Protein AF-A0A7R9VZQ5-F1 (afdb_monomer)

Radius of gyration: 16.41 Å; Cα contacts (8 Å, |Δi|>4): 164; chains: 1; bounding box: 37×34×52 Å

Mean predicted aligned error: 2.31 Å

pLDDT: mean 98.05, std 0.92, range [93.5, 98.88]

Sequence (128 aa):
MHFNYRYFETDGGVWWFGGGTDITPSYINEEDMKHFHGTYKEVCDRHDPDYYKEFKAWADRYFVIQHRNETRGLGGIFFDDQNDRDADTIFKFSEDALNSVIKAYGPIIEQHKDDEFTQKEKEWQLIR

Organism: NCBI:txid2749911

Nearest PDB structures (foldseek):
  8t7w-assembly1_A  TM=9.623E-01  e=7.425E-11  Klebsiella aerogenes KCTC 2190
  5eo6-assembly1_B  TM=9.823E-01  e=2.201E-10  Acinetobacter baumannii
  3dwr-assembly1_B  TM=9.842E-01  e=4.542E-10  Leishmania major
  3e8j-assembly1_A  TM=9.437E-01  e=4.542E-10  Leishmania naiffi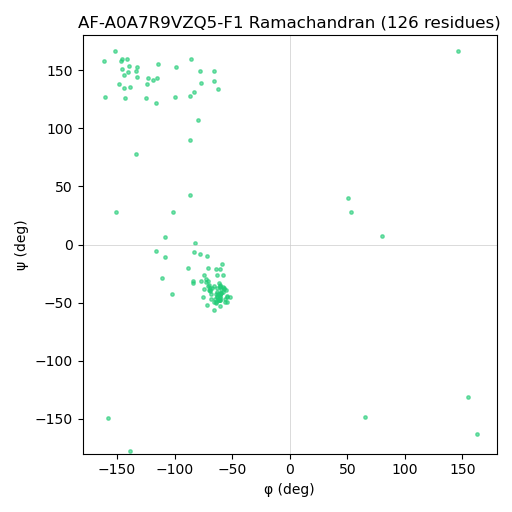
  2qt8-assembly1_A  TM=9.574E-01  e=9.373E-10  Leishmania major

Secondary structure (DSSP, 8-state):
-EEEEEEEE-TTS-EEEEEEEE---SS--HHHHHHHHHHHHHHHHHH-TTHHHHHHHHHHHHTEEGGGTEESSS-EEEEEEE-SS-HHHHHHHHHHHHHHHHHHHHHHHHHHTT----HHHHHHHHH-

Structure (mmCIF, N/CA/C/O backbone):
data_AF-A0A7R9VZQ5-F1
#
_entry.id   AF-A0A7R9VZQ5-F1
#
loop_
_atom_site.group_PDB
_atom_site.id
_atom_site.type_symbol
_atom_site.label_atom_id
_atom_site.label_alt_id
_atom_site.label_comp_id
_atom_site.label_asym_id
_atom_site.label_entity_id
_atom_site.label_seq_id
_atom_site.pdbx_PDB_ins_code
_atom_site.Cartn_x
_atom_site.Cartn_y
_atom_site.Cartn_z
_atom_site.occupancy
_atom_site.B_iso_or_equiv
_atom_site.auth_seq_id
_atom_site.auth_comp_id
_atom_site.auth_asym_id
_atom_site.auth_atom_id
_atom_site.pdbx_PDB_model_num
ATOM 1 N N . MET A 1 1 ? -9.262 0.337 3.502 1.00 96.31 1 MET A N 1
ATOM 2 C CA . MET A 1 1 ? -8.053 0.055 2.699 1.00 96.31 1 MET A CA 1
ATOM 3 C C . MET A 1 1 ? -8.417 0.269 1.244 1.00 96.31 1 MET A C 1
ATOM 5 O O . MET A 1 1 ? -9.561 0.011 0.878 1.00 96.31 1 MET A O 1
ATOM 9 N N . HIS A 1 2 ? -7.489 0.792 0.458 1.00 98.62 2 HIS A N 1
ATOM 10 C CA . HIS A 1 2 ? -7.649 0.989 -0.976 1.00 98.62 2 HIS A CA 1
ATOM 11 C C . HIS A 1 2 ? -6.406 0.458 -1.690 1.00 98.62 2 HIS A C 1
ATOM 13 O O . HIS A 1 2 ? -5.302 0.591 -1.169 1.00 98.62 2 HIS A O 1
ATOM 19 N N . PHE A 1 3 ? -6.586 -0.119 -2.876 1.00 98.50 3 PHE A N 1
ATOM 20 C CA . PHE A 1 3 ? -5.492 -0.513 -3.755 1.00 98.50 3 PHE A CA 1
ATOM 21 C C . PHE A 1 3 ? -5.839 -0.213 -5.214 1.00 98.50 3 PHE A C 1
ATOM 23 O O . PHE A 1 3 ? -7.000 -0.273 -5.621 1.00 98.50 3 PHE A O 1
ATOM 30 N N . ASN A 1 4 ? -4.818 0.098 -6.005 1.00 98.69 4 ASN A N 1
ATOM 31 C CA . ASN A 1 4 ? -4.911 0.297 -7.443 1.00 98.69 4 ASN A CA 1
ATOM 32 C C . ASN A 1 4 ? -3.596 -0.133 -8.095 1.00 98.69 4 ASN A C 1
ATOM 34 O O . ASN A 1 4 ? -2.535 0.200 -7.586 1.00 98.69 4 ASN A O 1
ATOM 38 N N . TYR A 1 5 ? -3.664 -0.824 -9.228 1.00 98.56 5 TYR A N 1
ATOM 39 C CA . TYR A 1 5 ? -2.514 -1.119 -10.083 1.00 98.56 5 TYR A CA 1
ATOM 40 C C . TYR A 1 5 ? -3.000 -1.036 -11.525 1.00 98.56 5 TYR A C 1
ATOM 42 O O . TYR A 1 5 ? -4.024 -1.635 -11.862 1.00 98.56 5 TYR A O 1
ATOM 50 N N . ARG A 1 6 ? -2.336 -0.233 -12.355 1.00 98.62 6 ARG A N 1
ATOM 51 C CA . ARG A 1 6 ? -2.804 0.100 -13.704 1.00 98.62 6 ARG A CA 1
ATOM 52 C C . ARG A 1 6 ? -1.647 0.297 -14.672 1.00 98.62 6 ARG A C 1
ATOM 54 O O . ARG A 1 6 ? -0.540 0.645 -14.268 1.00 98.62 6 ARG A O 1
ATOM 61 N N . TYR A 1 7 ? -1.970 0.138 -15.946 1.00 98.56 7 TYR A N 1
ATOM 62 C CA . TYR A 1 7 ? -1.097 0.393 -17.081 1.00 98.56 7 TYR A CA 1
ATOM 63 C C . TYR A 1 7 ? -1.774 1.392 -18.020 1.00 98.56 7 TYR A C 1
ATOM 65 O O . TYR A 1 7 ? -2.979 1.288 -18.267 1.00 98.56 7 TYR A O 1
ATOM 73 N N . PHE A 1 8 ? -0.999 2.339 -18.536 1.00 98.25 8 PHE A N 1
ATOM 74 C CA . PHE A 1 8 ? -1.401 3.247 -19.602 1.00 98.25 8 PHE A CA 1
ATOM 75 C C . PHE A 1 8 ? -0.428 3.137 -20.768 1.00 98.25 8 PHE A C 1
ATOM 77 O O . PHE A 1 8 ? 0.780 3.031 -20.567 1.00 98.25 8 PHE A O 1
ATOM 84 N N . GLU A 1 9 ? -0.962 3.235 -21.981 1.00 98.12 9 GLU A N 1
ATOM 85 C CA . GLU A 1 9 ? -0.195 3.335 -23.217 1.00 98.12 9 GLU A CA 1
ATOM 86 C C . GLU A 1 9 ? -0.922 4.263 -24.189 1.00 98.12 9 GLU A C 1
ATOM 88 O O . GLU A 1 9 ? -2.153 4.338 -24.210 1.00 98.12 9 GLU A O 1
ATOM 93 N N . THR A 1 10 ? -0.147 5.004 -24.970 1.00 97.44 10 THR A N 1
ATOM 94 C CA . THR A 1 10 ? -0.637 5.921 -25.999 1.00 97.44 10 THR A CA 1
ATOM 95 C C . THR A 1 10 ? -0.224 5.426 -27.378 1.00 97.44 10 THR A C 1
ATOM 97 O O . THR A 1 10 ? 0.827 4.807 -27.527 1.00 97.44 10 THR A O 1
ATOM 100 N N . ASP A 1 11 ? -0.971 5.807 -28.415 1.00 96.00 11 ASP A N 1
ATOM 101 C CA . ASP A 1 11 ? -0.627 5.486 -29.812 1.00 96.00 11 ASP A CA 1
ATOM 102 C C . ASP A 1 11 ? 0.751 6.038 -30.243 1.00 96.00 11 ASP A C 1
ATOM 104 O O . ASP A 1 11 ? 1.320 5.607 -31.244 1.00 96.00 11 ASP A O 1
ATOM 108 N N . GLY A 1 12 ? 1.303 6.999 -29.490 1.00 95.44 12 GLY A N 1
ATOM 109 C CA . GLY A 1 12 ? 2.647 7.548 -29.682 1.00 95.44 12 GLY A CA 1
ATOM 110 C C . GLY A 1 12 ? 3.778 6.711 -29.071 1.00 95.44 12 GLY A C 1
ATOM 111 O O . GLY A 1 12 ? 4.930 7.134 -29.136 1.00 95.44 12 GLY A O 1
ATOM 112 N N . GLY A 1 13 ? 3.471 5.564 -28.459 1.00 94.25 13 GLY A N 1
ATOM 113 C CA . GLY A 1 13 ? 4.447 4.663 -27.837 1.00 94.25 13 GLY A CA 1
ATOM 114 C C . GLY A 1 13 ? 4.909 5.081 -26.437 1.00 94.25 13 GLY A C 1
ATOM 115 O O . GLY A 1 13 ? 5.825 4.467 -25.893 1.00 94.25 13 GLY A O 1
ATOM 116 N N . VAL A 1 14 ? 4.301 6.115 -25.842 1.00 96.94 14 VAL A N 1
ATOM 117 C CA . VAL A 1 14 ? 4.523 6.468 -24.430 1.00 96.94 14 VAL A CA 1
ATOM 118 C C . VAL A 1 14 ? 3.630 5.593 -23.563 1.00 96.94 14 VAL A C 1
ATOM 120 O O . VAL A 1 14 ? 2.425 5.521 -23.812 1.00 96.94 14 VAL A O 1
ATOM 123 N N . TRP A 1 15 ? 4.214 4.984 -22.536 1.00 98.06 15 TRP A N 1
ATOM 124 C CA . TRP A 1 15 ? 3.533 4.114 -21.585 1.00 98.06 15 TRP A CA 1
ATOM 125 C C . TRP A 1 15 ? 4.070 4.327 -20.168 1.00 98.06 15 TRP A C 1
ATOM 127 O O . TRP A 1 15 ? 5.168 4.864 -19.987 1.00 98.06 15 TRP A O 1
ATOM 137 N N . TRP A 1 16 ? 3.282 3.928 -19.171 1.00 98.62 16 TRP A N 1
ATOM 138 C CA . TRP A 1 16 ? 3.693 3.895 -17.768 1.00 98.62 16 TRP A CA 1
ATOM 139 C C . TRP A 1 16 ? 2.780 2.999 -16.930 1.00 98.62 16 TRP A C 1
ATOM 141 O O . TRP A 1 16 ? 1.620 2.747 -17.271 1.00 98.62 16 TRP A O 1
ATOM 151 N N . PHE A 1 17 ? 3.309 2.550 -15.797 1.00 98.81 17 PHE A N 1
ATOM 152 C CA . PHE A 1 17 ? 2.517 1.967 -14.724 1.00 98.81 17 PHE A CA 1
ATOM 153 C C . PHE A 1 17 ? 2.247 2.993 -13.629 1.00 98.81 17 PHE A C 1
ATOM 155 O O . PHE A 1 17 ? 3.031 3.909 -13.379 1.00 98.81 17 PHE A O 1
ATOM 162 N N . GLY A 1 18 ? 1.140 2.786 -12.929 1.00 98.69 18 GLY A N 1
ATOM 163 C CA . GLY A 1 18 ? 0.834 3.494 -11.698 1.00 98.69 18 GLY A CA 1
ATOM 164 C C . GLY A 1 18 ? 0.079 2.591 -10.741 1.00 98.69 18 GLY A C 1
ATOM 165 O O . GLY A 1 18 ? -0.529 1.593 -11.138 1.00 98.69 18 GLY A O 1
ATOM 166 N N . GLY A 1 19 ? 0.091 2.938 -9.464 1.00 98.50 19 GLY A N 1
ATOM 167 C CA . GLY A 1 19 ? -0.601 2.149 -8.471 1.00 98.50 19 GLY A CA 1
ATOM 168 C C . GLY A 1 19 ? -0.174 2.422 -7.045 1.00 98.50 19 GLY A C 1
ATOM 169 O O . GLY A 1 19 ? 0.410 3.451 -6.715 1.00 98.50 19 GLY A O 1
ATOM 170 N N . GLY A 1 20 ? -0.520 1.481 -6.183 1.00 98.62 20 GLY A N 1
ATOM 171 C CA . GLY A 1 20 ? -0.289 1.578 -4.762 1.00 98.62 20 GLY A CA 1
ATOM 172 C C . GLY A 1 20 ? -1.383 0.913 -3.947 1.00 98.62 20 GLY A C 1
ATOM 173 O O . GLY A 1 20 ? -2.468 0.612 -4.444 1.00 98.62 20 GLY A O 1
ATOM 174 N N . THR A 1 21 ? -1.090 0.729 -2.668 1.00 98.81 21 THR A N 1
ATOM 175 C CA . THR A 1 21 ? -2.042 0.245 -1.673 1.00 98.81 21 THR A CA 1
ATOM 176 C C . THR A 1 21 ? -1.852 1.042 -0.398 1.00 98.81 21 THR A C 1
ATOM 178 O O . THR A 1 21 ? -0.719 1.262 0.027 1.00 98.81 21 THR A O 1
ATOM 181 N N . ASP A 1 22 ? -2.954 1.471 0.210 1.00 98.75 22 ASP A N 1
ATOM 182 C CA . ASP A 1 22 ? -2.964 2.338 1.381 1.00 98.75 22 ASP A CA 1
ATOM 183 C C . ASP A 1 22 ? -4.035 1.935 2.411 1.00 98.75 22 ASP A C 1
ATOM 185 O O . ASP A 1 22 ? -5.064 1.324 2.089 1.00 98.75 22 ASP A O 1
ATOM 189 N N . ILE A 1 23 ? -3.783 2.268 3.681 1.00 98.62 23 ILE A N 1
ATOM 190 C CA . ILE A 1 23 ? -4.641 1.902 4.812 1.00 98.62 23 ILE A CA 1
ATOM 191 C C . ILE A 1 23 ? -5.195 3.127 5.546 1.00 98.62 23 ILE A C 1
ATOM 193 O O . ILE A 1 23 ? -4.534 4.148 5.737 1.00 98.62 23 ILE A O 1
ATOM 197 N N . THR A 1 24 ? -6.452 3.017 5.976 1.00 98.44 24 THR A N 1
ATOM 198 C CA . THR A 1 24 ? -7.211 4.090 6.633 1.00 98.44 24 THR A CA 1
ATOM 199 C C . THR A 1 24 ? -7.919 3.533 7.868 1.00 98.44 24 THR A C 1
ATOM 201 O O . THR A 1 24 ? -9.099 3.193 7.790 1.00 98.44 24 THR A O 1
ATOM 204 N N . PRO A 1 25 ? -7.201 3.337 8.985 1.00 97.62 25 PRO A N 1
ATOM 205 C CA . PRO A 1 25 ? -7.821 2.881 10.220 1.00 97.62 25 PRO A CA 1
ATOM 206 C C . PRO A 1 25 ? -8.568 4.028 10.916 1.00 97.62 25 PRO A C 1
ATOM 208 O O . PRO A 1 25 ? -8.059 5.145 10.999 1.00 97.62 25 PRO A O 1
ATOM 211 N N . SER A 1 26 ? -9.753 3.750 11.466 1.00 97.56 26 SER A N 1
ATOM 212 C CA . SER A 1 26 ? -10.423 4.674 12.400 1.00 97.56 26 SER A CA 1
ATOM 213 C C . SER A 1 26 ? -9.797 4.612 13.799 1.00 97.56 26 SER A C 1
ATOM 215 O O . SER A 1 26 ? -9.741 5.628 14.492 1.00 97.56 26 SER A O 1
ATOM 217 N N . TYR A 1 27 ? -9.297 3.430 14.176 1.00 97.06 27 TYR A N 1
ATOM 218 C CA . TYR A 1 27 ? -8.598 3.129 15.425 1.00 97.06 27 TYR A CA 1
ATOM 219 C C . TYR A 1 27 ? -7.236 2.525 15.108 1.00 97.06 27 TYR A C 1
ATOM 221 O O . TYR A 1 27 ? -7.147 1.577 14.334 1.00 97.06 27 TYR A O 1
ATOM 229 N N . ILE A 1 28 ? -6.176 3.109 15.663 1.00 96.38 28 ILE A N 1
ATOM 230 C CA . ILE A 1 28 ? -4.802 2.732 15.329 1.00 96.38 28 ILE A CA 1
ATOM 231 C C . ILE A 1 28 ? -4.364 1.562 16.206 1.00 96.38 28 ILE A C 1
ATOM 233 O O . ILE A 1 28 ? -4.408 1.651 17.430 1.00 96.38 28 ILE A O 1
ATOM 237 N N . ASN A 1 29 ? -3.864 0.516 15.556 1.00 98.06 29 ASN A N 1
ATOM 238 C CA . ASN A 1 29 ? -3.110 -0.565 16.170 1.00 98.06 29 ASN A CA 1
ATOM 239 C C . ASN A 1 29 ? -1.688 -0.547 15.589 1.00 98.06 29 ASN A C 1
ATOM 241 O O . ASN A 1 29 ? -1.503 -0.617 14.373 1.00 98.06 29 ASN A O 1
ATOM 245 N N . GLU A 1 30 ? -0.676 -0.401 16.445 1.00 98.12 30 GLU A N 1
ATOM 246 C CA . GLU A 1 30 ? 0.718 -0.295 15.997 1.00 98.12 30 GLU A CA 1
ATOM 247 C C . GLU A 1 30 ? 1.235 -1.575 15.333 1.00 98.12 30 GLU A C 1
ATOM 249 O O . GLU A 1 30 ? 2.003 -1.490 14.374 1.00 98.12 30 GLU A O 1
ATOM 254 N N . GLU A 1 31 ? 0.813 -2.750 15.803 1.00 98.44 31 GLU A N 1
ATOM 255 C CA . GLU A 1 31 ? 1.241 -4.035 15.241 1.00 98.44 31 GLU A CA 1
ATOM 256 C C . GLU A 1 31 ? 0.640 -4.258 13.851 1.00 98.44 31 GLU A C 1
ATOM 258 O O . GLU A 1 31 ? 1.358 -4.655 12.933 1.00 98.44 31 GLU A O 1
ATOM 263 N N . ASP A 1 32 ? -0.623 -3.875 13.644 1.00 98.56 32 ASP A N 1
ATOM 264 C CA . ASP A 1 32 ? -1.255 -3.902 12.319 1.00 98.56 32 ASP A CA 1
ATOM 265 C C . ASP A 1 32 ? -0.513 -3.009 11.328 1.00 98.56 32 ASP A C 1
ATOM 267 O O . ASP A 1 32 ? -0.303 -3.377 10.170 1.00 98.56 32 ASP A O 1
ATOM 271 N N . MET A 1 33 ? -0.091 -1.822 11.774 1.00 98.50 33 MET A N 1
ATOM 272 C CA . MET A 1 33 ? 0.652 -0.903 10.916 1.00 98.50 33 MET A CA 1
ATOM 273 C C . MET A 1 33 ? 2.049 -1.435 10.606 1.00 98.50 33 MET A C 1
ATOM 275 O O . MET A 1 33 ? 2.479 -1.333 9.458 1.00 98.50 33 MET A O 1
ATOM 279 N N . LYS A 1 34 ? 2.740 -2.045 11.579 1.00 98.62 34 LYS A N 1
ATOM 280 C CA . LYS A 1 34 ? 4.022 -2.727 11.341 1.00 98.62 34 LYS A CA 1
ATOM 281 C C . LYS A 1 34 ? 3.864 -3.865 10.337 1.00 98.62 34 LYS A C 1
ATOM 283 O O . LYS A 1 34 ? 4.684 -3.969 9.429 1.00 98.62 34 LYS A O 1
ATOM 288 N N . HIS A 1 35 ? 2.809 -4.671 10.454 1.00 98.81 35 HIS A N 1
ATOM 289 C CA . HIS A 1 35 ? 2.511 -5.763 9.524 1.00 98.81 35 HIS A CA 1
ATOM 290 C C . HIS A 1 35 ? 2.214 -5.255 8.108 1.00 98.81 35 HIS A C 1
ATOM 292 O O . HIS A 1 35 ? 2.827 -5.710 7.139 1.00 98.81 35 HIS A O 1
ATOM 298 N N . PHE A 1 36 ? 1.310 -4.279 7.980 1.00 98.81 36 PHE A N 1
ATOM 299 C CA . PHE A 1 36 ? 0.906 -3.718 6.690 1.00 98.81 36 PHE A CA 1
ATOM 300 C C . PHE A 1 36 ? 2.092 -3.081 5.954 1.00 98.81 36 PHE A C 1
ATOM 302 O O . PHE A 1 36 ? 2.383 -3.428 4.808 1.00 98.81 36 PHE A O 1
ATOM 309 N N . HIS A 1 37 ? 2.815 -2.181 6.629 1.00 98.81 37 HIS A N 1
ATOM 310 C CA . HIS A 1 37 ? 3.975 -1.495 6.057 1.00 98.81 37 HIS A CA 1
ATOM 311 C C . HIS A 1 37 ? 5.161 -2.439 5.850 1.00 98.81 37 HIS A C 1
ATOM 313 O O . HIS A 1 37 ? 5.840 -2.347 4.831 1.00 98.81 37 HIS A O 1
ATOM 319 N N . GLY A 1 38 ? 5.380 -3.388 6.763 1.00 98.81 38 GLY A N 1
ATOM 320 C CA . GLY A 1 38 ? 6.399 -4.428 6.623 1.00 98.81 38 GLY A CA 1
ATOM 321 C C . GLY A 1 38 ? 6.163 -5.304 5.395 1.00 98.81 38 GLY A C 1
ATOM 322 O O . GLY A 1 38 ? 7.091 -5.532 4.623 1.00 98.81 38 GLY A O 1
ATOM 323 N N . THR A 1 39 ? 4.912 -5.698 5.141 1.00 98.81 39 THR A N 1
ATOM 324 C CA . THR A 1 39 ? 4.545 -6.489 3.958 1.00 98.81 39 THR A CA 1
ATOM 325 C C . THR A 1 39 ? 4.879 -5.752 2.660 1.00 98.81 39 THR A C 1
ATOM 327 O O . THR A 1 39 ? 5.501 -6.332 1.772 1.00 98.81 39 THR A O 1
ATOM 330 N N . TYR A 1 40 ? 4.515 -4.470 2.537 1.00 98.75 4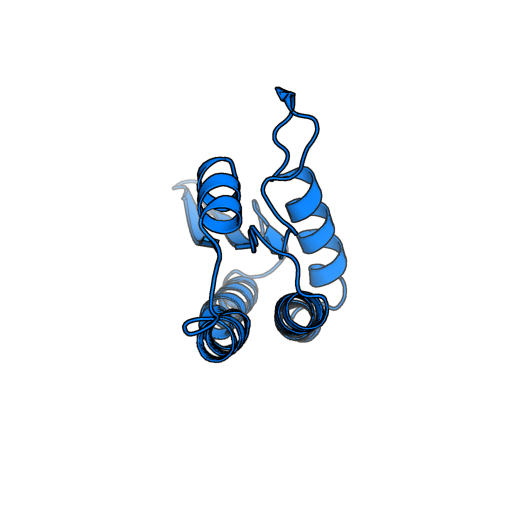0 TYR A N 1
ATOM 331 C CA . TYR A 1 40 ? 4.834 -3.703 1.328 1.00 98.75 40 TYR A CA 1
ATOM 332 C C . TYR A 1 40 ? 6.311 -3.333 1.220 1.00 98.75 40 TYR A C 1
ATOM 334 O O . TYR A 1 40 ? 6.832 -3.286 0.107 1.00 98.75 40 TYR A O 1
ATOM 342 N N . LYS A 1 41 ? 7.014 -3.154 2.342 1.00 98.81 41 LYS A N 1
ATOM 343 C CA . LYS A 1 41 ? 8.470 -3.007 2.333 1.00 98.81 41 LYS A CA 1
ATOM 344 C C . LYS A 1 41 ? 9.147 -4.257 1.774 1.00 98.81 41 LYS A C 1
ATOM 346 O O . LYS A 1 41 ? 9.971 -4.131 0.879 1.00 98.81 41 LYS A O 1
ATOM 351 N N . GLU A 1 42 ? 8.767 -5.449 2.237 1.00 98.69 42 GLU A N 1
ATOM 352 C CA . GLU A 1 42 ? 9.294 -6.715 1.709 1.00 98.69 42 GLU A CA 1
ATOM 353 C C . GLU A 1 42 ? 9.040 -6.868 0.207 1.00 98.69 42 GLU A C 1
ATOM 355 O O . GLU A 1 42 ? 9.865 -7.446 -0.495 1.00 98.69 42 GLU A O 1
ATOM 360 N N . VAL A 1 43 ? 7.887 -6.407 -0.291 1.00 98.44 43 VAL A N 1
ATOM 361 C CA . VAL A 1 43 ? 7.592 -6.405 -1.730 1.00 98.44 43 VAL A CA 1
ATOM 362 C C . VAL A 1 43 ? 8.534 -5.464 -2.458 1.00 98.44 43 VAL A C 1
ATOM 364 O O . VAL A 1 43 ? 9.240 -5.907 -3.355 1.00 98.44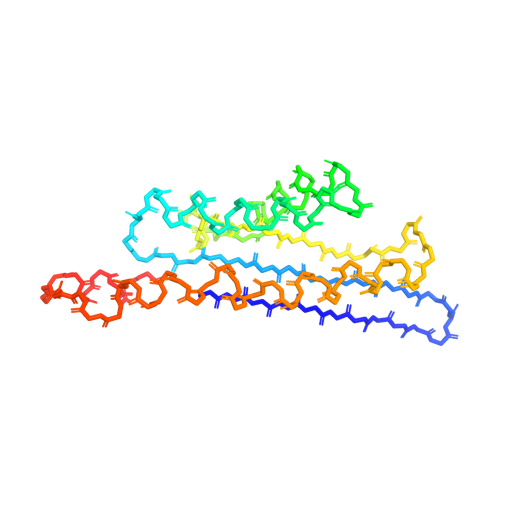 43 VAL A O 1
ATOM 367 N N . CYS A 1 44 ? 8.578 -4.196 -2.059 1.00 98.69 44 CYS A N 1
ATOM 368 C CA . CYS A 1 44 ? 9.448 -3.201 -2.671 1.00 98.69 44 CY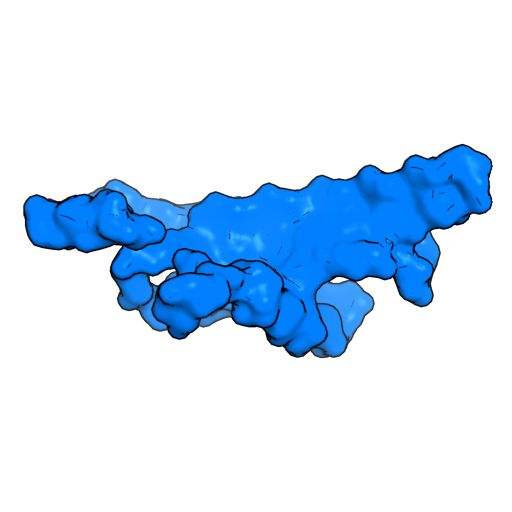S A CA 1
ATOM 369 C C . CYS A 1 44 ? 10.914 -3.651 -2.676 1.00 98.69 44 CYS A C 1
ATOM 371 O O . CYS A 1 44 ? 11.511 -3.687 -3.745 1.00 98.69 44 CYS A O 1
ATOM 373 N N . ASP A 1 45 ? 11.448 -4.105 -1.537 1.00 98.50 45 ASP A N 1
ATOM 374 C CA . ASP A 1 45 ? 12.846 -4.529 -1.383 1.00 98.50 45 ASP A CA 1
ATOM 375 C C . ASP A 1 45 ? 13.258 -5.662 -2.352 1.00 98.50 45 ASP A C 1
ATOM 377 O O . ASP A 1 45 ? 14.439 -5.782 -2.677 1.00 98.50 45 ASP A O 1
ATOM 381 N N . ARG A 1 46 ? 12.319 -6.506 -2.818 1.00 98.25 46 ARG A N 1
ATOM 382 C CA . ARG A 1 46 ? 12.605 -7.561 -3.815 1.00 98.25 46 ARG A CA 1
ATOM 383 C C . ARG A 1 46 ? 12.808 -7.024 -5.230 1.00 98.25 46 ARG A C 1
ATOM 385 O O . ARG A 1 46 ? 13.460 -7.696 -6.025 1.00 98.25 46 ARG A O 1
ATOM 392 N N . HIS A 1 47 ? 12.222 -5.871 -5.546 1.00 98.12 47 HIS A N 1
ATOM 393 C CA . HIS A 1 47 ? 12.263 -5.266 -6.881 1.00 98.12 47 HIS A CA 1
ATOM 394 C C . HIS A 1 47 ? 13.275 -4.121 -6.945 1.00 98.12 47 HIS A C 1
ATOM 396 O O . HIS A 1 47 ? 14.048 -4.048 -7.896 1.00 98.12 47 HIS A O 1
ATOM 402 N N . ASP A 1 48 ? 13.311 -3.273 -5.916 1.00 97.88 48 ASP A N 1
ATOM 403 C CA . ASP A 1 48 ? 14.281 -2.193 -5.754 1.00 97.88 48 ASP A CA 1
ATOM 404 C C . ASP A 1 48 ? 14.337 -1.742 -4.273 1.00 97.88 48 ASP A C 1
ATOM 406 O O . ASP A 1 48 ? 13.298 -1.405 -3.690 1.00 97.88 48 ASP A O 1
ATOM 410 N N . PRO A 1 49 ? 15.525 -1.701 -3.637 1.00 97.25 49 PRO A N 1
ATOM 411 C CA . PRO A 1 49 ? 15.665 -1.278 -2.241 1.00 97.25 49 PRO A CA 1
ATOM 412 C C . PRO A 1 49 ? 15.203 0.165 -1.956 1.00 97.25 49 PRO A C 1
ATOM 414 O O . PRO A 1 49 ? 14.898 0.479 -0.802 1.00 97.25 49 PRO A O 1
ATOM 417 N N . ASP A 1 50 ? 15.131 1.041 -2.963 1.00 97.81 50 ASP A N 1
ATOM 418 C CA . ASP A 1 50 ? 14.690 2.429 -2.800 1.00 97.81 50 ASP A CA 1
ATOM 419 C C . ASP A 1 50 ? 13.166 2.602 -2.946 1.00 97.81 50 ASP A C 1
ATOM 421 O O . ASP A 1 50 ? 12.601 3.546 -2.380 1.00 97.81 50 ASP A O 1
ATOM 425 N N . TYR A 1 51 ? 12.460 1.658 -3.585 1.00 98.19 51 TYR A N 1
ATOM 426 C CA . TYR A 1 51 ? 11.020 1.772 -3.862 1.00 98.19 51 TYR A CA 1
ATOM 427 C C . TYR A 1 51 ? 10.180 2.038 -2.620 1.00 98.19 51 TYR A C 1
ATOM 429 O O . TYR A 1 51 ? 9.316 2.911 -2.638 1.00 98.19 51 TYR A O 1
ATOM 437 N N . TYR A 1 52 ? 10.419 1.328 -1.516 1.00 98.75 52 TYR A N 1
ATOM 438 C CA . TYR A 1 52 ? 9.592 1.529 -0.327 1.00 98.75 52 TYR A CA 1
ATOM 439 C C . TYR A 1 52 ? 9.747 2.950 0.219 1.00 98.75 52 TYR A C 1
ATOM 441 O O . TYR A 1 52 ? 8.762 3.609 0.548 1.00 98.75 52 TYR A O 1
ATOM 449 N N . LYS A 1 53 ? 10.987 3.443 0.291 1.00 98.50 53 LYS A N 1
ATOM 450 C CA . LYS A 1 53 ? 11.288 4.787 0.788 1.00 98.50 53 LYS A CA 1
ATOM 451 C C . LYS A 1 53 ? 10.610 5.849 -0.077 1.00 98.50 53 LYS A C 1
ATOM 453 O O . LYS A 1 53 ? 10.005 6.775 0.466 1.00 98.50 53 LYS A O 1
ATOM 458 N N . GLU A 1 54 ? 10.701 5.716 -1.396 1.00 98.50 54 GLU A N 1
ATOM 459 C CA . GLU A 1 54 ? 10.143 6.681 -2.341 1.00 98.50 54 GLU A CA 1
ATOM 460 C C . GLU A 1 54 ? 8.616 6.625 -2.389 1.00 98.50 54 GLU A C 1
ATOM 462 O O . GLU A 1 54 ? 7.952 7.644 -2.175 1.00 98.50 54 GLU A O 1
ATOM 467 N N . PHE A 1 55 ? 8.049 5.435 -2.586 1.00 98.75 55 PHE A N 1
ATOM 468 C CA . PHE A 1 55 ? 6.612 5.249 -2.765 1.00 98.75 55 PHE A CA 1
ATOM 469 C C . PHE A 1 55 ? 5.827 5.469 -1.476 1.00 98.75 55 PHE A C 1
ATOM 471 O O . PHE A 1 55 ? 4.709 5.983 -1.528 1.00 98.75 55 PHE A O 1
ATOM 478 N N . LYS A 1 56 ? 6.409 5.172 -0.307 1.00 98.69 56 LYS A N 1
ATOM 47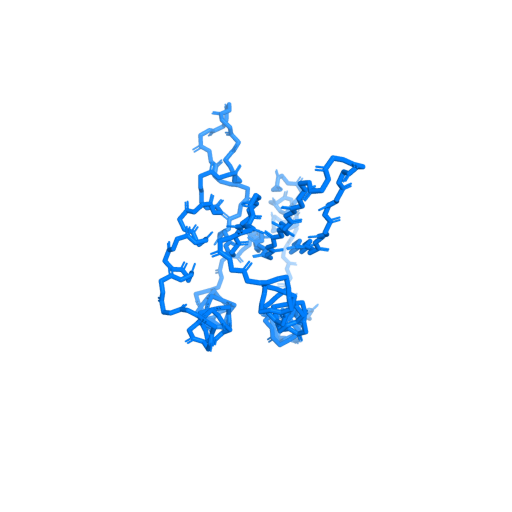9 C CA . LYS A 1 56 ? 5.804 5.552 0.975 1.00 98.69 56 LYS A CA 1
ATOM 480 C C . LYS A 1 56 ? 5.774 7.060 1.137 1.00 98.69 56 LYS A C 1
ATOM 482 O O . LYS A 1 56 ? 4.729 7.628 1.453 1.00 98.69 56 LYS A O 1
ATOM 487 N N . ALA A 1 57 ? 6.903 7.729 0.899 1.00 98.62 57 ALA A N 1
ATOM 488 C CA . ALA A 1 57 ? 6.959 9.181 1.005 1.00 98.62 57 ALA A CA 1
ATOM 489 C C . ALA A 1 57 ? 6.002 9.857 0.007 1.00 98.62 57 ALA A C 1
ATOM 491 O O . ALA A 1 57 ? 5.451 10.917 0.305 1.00 98.62 57 ALA A O 1
ATOM 492 N N . TRP A 1 58 ? 5.790 9.261 -1.169 1.00 98.69 58 TRP A N 1
ATOM 493 C CA . TRP A 1 58 ? 4.798 9.737 -2.125 1.00 98.69 58 TRP A CA 1
ATOM 494 C C . TRP A 1 58 ? 3.370 9.522 -1.616 1.00 98.69 58 TRP A C 1
ATOM 496 O O . TRP A 1 58 ? 2.600 10.482 -1.616 1.00 98.69 58 TRP A O 1
ATOM 506 N N . ALA A 1 59 ? 3.031 8.339 -1.096 1.00 98.62 59 ALA A N 1
ATOM 507 C CA . ALA A 1 59 ? 1.714 8.070 -0.512 1.00 98.62 59 ALA A CA 1
ATOM 508 C C . ALA A 1 59 ? 1.352 9.091 0.582 1.00 98.62 59 ALA A C 1
ATOM 510 O O . ALA A 1 59 ? 0.253 9.648 0.565 1.00 98.62 59 ALA A O 1
ATOM 511 N N . ASP A 1 60 ? 2.300 9.410 1.470 1.00 98.06 60 ASP A N 1
ATOM 512 C CA . ASP A 1 60 ? 2.111 10.403 2.536 1.00 98.06 60 ASP A CA 1
ATOM 513 C C . ASP A 1 60 ? 1.787 11.806 2.007 1.00 98.06 60 ASP A C 1
ATOM 515 O O . ASP A 1 60 ? 1.034 12.539 2.641 1.00 98.06 60 ASP A O 1
ATOM 519 N N . ARG A 1 61 ? 2.363 12.199 0.862 1.00 97.81 61 ARG A N 1
ATOM 520 C CA . ARG A 1 61 ? 2.112 13.509 0.236 1.00 97.81 61 ARG A CA 1
ATOM 521 C C . ARG A 1 61 ? 0.852 13.514 -0.623 1.00 97.81 61 ARG A C 1
ATOM 523 O O . ARG A 1 61 ? 0.198 14.548 -0.732 1.00 97.81 61 ARG A O 1
ATOM 530 N N . TYR A 1 62 ? 0.537 12.386 -1.254 1.00 98.25 62 TYR A N 1
ATOM 531 C CA . TYR A 1 62 ? -0.578 12.262 -2.187 1.00 98.25 62 TYR A CA 1
ATOM 532 C C . TYR A 1 62 ? -1.921 12.215 -1.453 1.00 98.25 62 TYR A C 1
ATOM 534 O O . TYR A 1 62 ? -2.852 12.937 -1.806 1.00 98.25 62 TYR A O 1
ATOM 542 N N . PHE A 1 63 ? -2.021 11.426 -0.380 1.00 98.06 63 PHE A N 1
ATOM 543 C CA . PHE A 1 63 ? -3.269 11.235 0.363 1.00 98.06 63 PHE A CA 1
ATOM 544 C C . PHE A 1 63 ? -3.493 12.294 1.453 1.00 98.06 63 PHE A C 1
ATOM 546 O O . PHE A 1 63 ? -3.928 11.966 2.557 1.00 98.06 63 PHE A O 1
ATOM 553 N N . VAL A 1 64 ? -3.216 13.567 1.157 1.00 98.25 64 VAL A N 1
ATOM 554 C CA . VAL A 1 64 ? -3.434 14.696 2.078 1.00 98.25 64 VAL A CA 1
ATOM 555 C C . VAL A 1 64 ? -4.726 15.432 1.741 1.00 98.25 64 VAL A C 1
ATOM 557 O O . VAL A 1 64 ? -4.925 15.914 0.625 1.00 98.25 64 VAL A O 1
ATOM 560 N N . ILE A 1 65 ? -5.585 15.605 2.744 1.00 97.88 65 ILE A N 1
ATOM 561 C CA . ILE A 1 65 ? -6.779 16.444 2.669 1.00 97.88 65 ILE A CA 1
ATOM 562 C C . ILE A 1 65 ? -6.373 17.875 3.035 1.00 97.88 65 ILE A C 1
ATOM 564 O O . ILE A 1 65 ? -6.414 18.282 4.196 1.00 97.88 65 ILE A O 1
ATOM 568 N N . GLN A 1 66 ? -5.978 18.651 2.025 1.00 97.62 66 GLN A N 1
ATOM 569 C CA . GLN A 1 66 ? -5.348 19.970 2.201 1.00 97.62 66 GLN A CA 1
ATOM 570 C C . GLN A 1 66 ? -6.139 20.921 3.115 1.00 97.62 66 GLN A C 1
ATOM 572 O O . GLN A 1 66 ? -5.574 21.524 4.020 1.00 97.62 66 GLN A O 1
ATOM 577 N N . HIS A 1 67 ? -7.462 21.011 2.946 1.00 97.94 67 HIS A N 1
ATOM 578 C CA . HIS A 1 67 ? -8.305 21.918 3.740 1.00 97.94 67 HIS A CA 1
ATOM 579 C C . HIS A 1 67 ? -8.501 21.481 5.204 1.00 97.94 67 HIS A C 1
ATOM 581 O O . HIS A 1 67 ? -9.045 22.246 5.996 1.00 97.94 67 HIS A O 1
ATOM 587 N N . ARG A 1 68 ? -8.089 20.259 5.561 1.00 97.12 68 ARG A N 1
ATOM 588 C CA . ARG A 1 68 ? -8.114 19.724 6.932 1.00 97.12 68 ARG A CA 1
ATOM 589 C C . ARG A 1 68 ? -6.722 19.605 7.545 1.00 97.12 68 ARG A C 1
ATOM 591 O O . ARG A 1 68 ? -6.616 19.359 8.740 1.00 97.12 68 ARG A O 1
ATOM 598 N N . ASN A 1 69 ? -5.674 19.779 6.736 1.00 96.06 69 ASN A N 1
ATOM 599 C CA . ASN A 1 69 ? -4.286 19.549 7.124 1.00 96.06 69 ASN A CA 1
ATOM 600 C C . ASN A 1 69 ? -4.072 18.162 7.775 1.00 96.06 69 ASN A C 1
ATOM 602 O O . ASN A 1 69 ? -3.349 18.034 8.760 1.00 96.06 69 ASN A O 1
ATOM 606 N N . GLU A 1 70 ? -4.729 17.128 7.236 1.00 96.62 70 GLU A N 1
ATOM 607 C CA . GLU A 1 70 ? -4.619 15.738 7.699 1.00 96.62 70 GLU A CA 1
ATOM 608 C C . GLU A 1 70 ? -4.408 14.783 6.518 1.00 96.62 70 GLU A C 1
ATOM 610 O O . GLU A 1 70 ? -4.849 15.053 5.396 1.00 96.62 70 GLU A O 1
ATOM 615 N N . THR A 1 71 ? -3.752 13.649 6.757 1.00 97.31 71 THR A N 1
ATOM 616 C CA . THR A 1 71 ? -3.735 12.542 5.797 1.00 97.31 71 THR A CA 1
ATOM 617 C C . THR A 1 71 ? -5.050 11.767 5.869 1.00 97.31 71 THR A C 1
ATOM 619 O O . THR A 1 71 ? -5.661 11.643 6.931 1.00 97.31 71 THR A O 1
ATOM 622 N N . ARG A 1 72 ? -5.481 11.192 4.740 1.00 97.12 72 ARG A N 1
ATOM 623 C CA . ARG A 1 72 ? -6.655 10.306 4.677 1.00 97.12 72 ARG A CA 1
ATOM 624 C C . ARG A 1 72 ? -6.508 9.122 5.631 1.00 97.12 72 ARG A C 1
ATOM 626 O O . ARG A 1 72 ? -7.480 8.710 6.245 1.00 97.12 72 ARG A O 1
ATOM 633 N N . GLY A 1 73 ? -5.299 8.583 5.750 1.00 97.44 73 GLY A N 1
ATOM 634 C CA . GLY A 1 73 ? -4.977 7.435 6.590 1.00 97.44 73 GLY A CA 1
ATOM 635 C C . GLY A 1 73 ? -3.494 7.395 6.940 1.00 97.44 73 GLY A C 1
ATOM 636 O O . GLY A 1 73 ? -2.842 8.436 7.009 1.00 97.44 73 GLY A O 1
ATOM 637 N N . LEU A 1 74 ? -2.956 6.190 7.127 1.00 97.88 74 LEU A N 1
ATOM 638 C CA . LEU A 1 74 ? -1.560 5.955 7.519 1.00 97.88 74 LEU A CA 1
ATOM 639 C C . LEU A 1 74 ? -0.671 5.536 6.338 1.00 97.88 74 LEU A C 1
ATOM 641 O O . LEU A 1 74 ? 0.324 4.834 6.514 1.00 97.88 74 LEU A O 1
ATOM 645 N N . GLY A 1 75 ? -1.038 5.984 5.135 1.00 97.62 75 GLY A N 1
ATOM 646 C CA . GLY A 1 75 ? -0.266 5.782 3.915 1.00 97.62 75 GLY A CA 1
ATOM 647 C C . GLY A 1 75 ? -0.178 4.315 3.498 1.00 97.62 75 GLY A C 1
ATOM 648 O O . GLY A 1 75 ? -1.105 3.531 3.704 1.00 97.62 75 GLY A O 1
ATOM 649 N N . GLY A 1 76 ? 0.947 3.974 2.878 1.00 98.50 76 GLY A N 1
ATOM 650 C CA . GLY A 1 76 ? 1.230 2.687 2.256 1.00 98.50 76 GLY A CA 1
ATOM 651 C C . GLY A 1 76 ? 2.272 2.901 1.167 1.00 98.50 76 GLY A C 1
ATOM 652 O O . GLY A 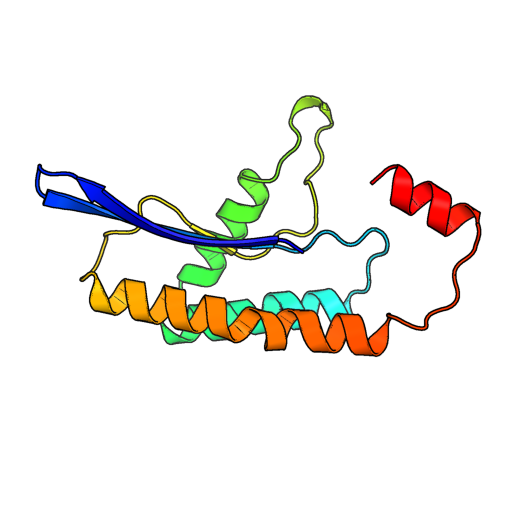1 76 ? 3.246 3.602 1.415 1.00 98.50 76 GLY A O 1
ATOM 653 N N . ILE A 1 77 ? 2.049 2.378 -0.035 1.00 98.81 77 ILE A N 1
ATOM 654 C CA . ILE A 1 77 ? 2.859 2.712 -1.217 1.00 98.81 77 ILE A CA 1
ATOM 655 C C . ILE A 1 77 ? 2.000 3.424 -2.260 1.00 98.81 77 ILE A C 1
ATOM 657 O O . ILE A 1 77 ? 0.828 3.088 -2.423 1.00 98.81 77 ILE A O 1
ATOM 661 N N . PHE A 1 78 ? 2.577 4.395 -2.962 1.00 98.88 78 PHE A N 1
ATOM 662 C CA . PHE A 1 78 ? 1.966 5.063 -4.108 1.00 98.88 78 PHE A CA 1
ATOM 663 C C . PHE A 1 78 ? 3.035 5.380 -5.154 1.00 98.88 78 PHE A C 1
ATOM 665 O O . PHE A 1 78 ? 4.098 5.895 -4.810 1.00 98.88 78 PHE A O 1
ATOM 672 N N . PHE A 1 79 ? 2.736 5.093 -6.416 1.00 98.69 79 PHE A N 1
ATOM 673 C CA . PHE A 1 79 ? 3.578 5.400 -7.564 1.00 98.69 79 PHE A CA 1
ATOM 674 C C . PHE A 1 79 ? 2.712 5.731 -8.782 1.00 98.69 79 PHE A C 1
ATOM 676 O O . PHE A 1 79 ? 1.581 5.256 -8.921 1.00 98.69 79 PHE A O 1
ATOM 683 N N . ASP A 1 80 ? 3.240 6.559 -9.668 1.00 98.50 80 ASP A N 1
ATOM 684 C CA . ASP A 1 80 ? 2.639 6.902 -10.954 1.00 98.50 80 ASP A CA 1
ATOM 685 C C . ASP A 1 80 ? 3.753 7.248 -11.935 1.00 98.50 80 ASP A C 1
ATOM 687 O O . ASP A 1 80 ? 4.894 7.440 -11.513 1.00 98.50 80 ASP A O 1
ATOM 691 N N . ASP A 1 81 ? 3.422 7.325 -13.222 1.00 97.75 81 ASP A N 1
ATOM 692 C CA . ASP A 1 81 ? 4.378 7.641 -14.287 1.00 97.75 81 ASP A CA 1
ATOM 693 C C . ASP A 1 81 ? 5.627 6.726 -14.280 1.00 97.75 81 ASP A C 1
ATOM 695 O O . ASP A 1 81 ? 6.706 7.117 -14.723 1.00 97.75 81 ASP A O 1
ATOM 699 N N . GLN A 1 82 ? 5.495 5.485 -13.787 1.00 97.62 82 GLN A N 1
ATOM 700 C CA . GLN A 1 82 ? 6.611 4.549 -13.671 1.00 97.62 82 GLN A CA 1
ATOM 701 C C . GLN A 1 82 ? 6.912 3.901 -15.027 1.00 97.62 82 GLN A C 1
ATOM 703 O O . GLN A 1 82 ? 6.159 3.045 -15.504 1.00 97.62 82 GLN A O 1
ATOM 708 N N . ASN A 1 83 ? 8.025 4.303 -15.638 1.00 97.25 83 ASN A N 1
ATOM 709 C CA . ASN A 1 83 ? 8.519 3.798 -16.925 1.00 97.25 83 ASN A CA 1
ATOM 710 C C . ASN A 1 83 ? 10.056 3.874 -17.050 1.00 97.25 83 ASN A C 1
ATOM 712 O O . ASN A 1 83 ? 10.608 3.999 -18.141 1.00 97.25 83 ASN A O 1
ATOM 716 N N . ASP A 1 84 ? 10.755 3.804 -15.919 1.00 95.19 84 ASP A N 1
ATOM 717 C CA . ASP A 1 84 ? 12.213 3.925 -15.798 1.00 95.19 84 ASP A CA 1
ATOM 718 C C . ASP A 1 84 ? 12.987 2.653 -16.200 1.00 95.19 84 ASP A C 1
ATOM 720 O O . ASP A 1 84 ? 14.217 2.656 -16.276 1.00 95.19 84 ASP A O 1
ATOM 724 N N . ARG A 1 85 ? 12.270 1.553 -16.441 1.00 95.62 85 ARG A N 1
ATOM 725 C CA . ARG A 1 85 ? 12.784 0.213 -16.761 1.00 95.62 85 ARG A CA 1
ATOM 726 C C . ARG A 1 85 ? 11.932 -0.421 -17.855 1.00 95.62 85 ARG A C 1
ATOM 728 O O . ARG A 1 85 ? 11.013 0.208 -18.362 1.00 95.62 85 ARG A O 1
ATOM 735 N N . ASP A 1 86 ? 12.223 -1.659 -18.245 1.00 97.12 86 ASP A N 1
ATOM 736 C CA . ASP A 1 86 ? 11.348 -2.386 -19.165 1.00 97.12 86 ASP A CA 1
ATOM 737 C C . ASP A 1 86 ? 9.977 -2.687 -18.527 1.00 97.12 86 ASP A C 1
ATOM 739 O O . ASP A 1 86 ? 9.851 -2.858 -17.310 1.00 97.12 86 ASP A O 1
ATOM 743 N N . ALA A 1 87 ? 8.939 -2.745 -19.367 1.00 97.56 87 ALA A N 1
ATOM 744 C CA . ALA A 1 87 ? 7.559 -2.909 -18.920 1.00 97.56 87 ALA A CA 1
ATOM 745 C C . ALA A 1 87 ? 7.338 -4.213 -18.139 1.00 97.56 87 ALA A C 1
ATOM 747 O O . ALA A 1 87 ? 6.596 -4.204 -17.161 1.00 97.56 87 ALA A O 1
ATOM 748 N N . ASP A 1 88 ? 8.010 -5.307 -18.512 1.00 98.25 88 ASP A N 1
ATOM 749 C CA . ASP A 1 88 ? 7.872 -6.600 -17.833 1.00 98.25 88 ASP A CA 1
ATOM 750 C C . ASP A 1 88 ? 8.434 -6.556 -16.406 1.00 98.25 88 ASP A C 1
ATOM 752 O O . ASP A 1 88 ? 7.860 -7.148 -15.489 1.00 98.25 88 ASP A O 1
ATOM 756 N N . THR A 1 89 ? 9.537 -5.836 -16.185 1.00 98.31 89 THR A N 1
ATOM 757 C CA . THR A 1 89 ? 10.091 -5.606 -14.845 1.00 98.31 89 THR A CA 1
ATOM 758 C C . THR A 1 89 ? 9.106 -4.843 -13.955 1.00 98.31 89 THR A C 1
ATOM 760 O O . THR A 1 89 ? 8.846 -5.259 -12.825 1.00 98.31 89 THR A O 1
ATOM 763 N N . ILE A 1 90 ? 8.500 -3.764 -14.459 1.00 98.38 90 ILE A N 1
ATOM 764 C CA . ILE A 1 90 ? 7.542 -2.958 -13.680 1.00 98.38 90 ILE A CA 1
ATOM 765 C C . ILE A 1 90 ? 6.202 -3.698 -13.505 1.00 98.38 90 ILE A C 1
ATOM 767 O O . ILE A 1 90 ? 5.558 -3.598 -12.454 1.00 98.38 90 ILE A O 1
ATOM 771 N N . PHE A 1 91 ? 5.805 -4.502 -14.494 1.00 98.62 91 PHE A N 1
ATOM 772 C CA . PHE A 1 91 ? 4.646 -5.383 -14.409 1.00 98.62 91 PHE A CA 1
ATOM 773 C C . PHE A 1 91 ? 4.805 -6.404 -13.280 1.00 98.62 91 PHE A C 1
ATOM 775 O O . PHE A 1 91 ? 3.906 -6.516 -12.449 1.00 98.62 91 PHE A O 1
ATOM 782 N N . LYS A 1 92 ? 5.962 -7.075 -13.176 1.00 98.69 92 LYS A N 1
ATOM 783 C CA . LYS A 1 92 ? 6.250 -8.017 -12.077 1.00 98.69 92 LYS A CA 1
ATOM 784 C C . LYS A 1 92 ? 6.159 -7.352 -10.708 1.00 98.69 92 LYS A C 1
ATOM 786 O O . LYS A 1 92 ? 5.616 -7.950 -9.786 1.00 98.69 92 LYS A O 1
ATOM 791 N N . PHE A 1 93 ? 6.651 -6.119 -10.568 1.00 98.69 93 PHE A N 1
ATOM 792 C CA . PHE A 1 93 ? 6.480 -5.355 -9.330 1.00 98.69 93 PHE A CA 1
ATOM 793 C C . PHE A 1 93 ? 4.999 -5.095 -9.023 1.00 98.69 93 PHE A C 1
ATOM 795 O O . PHE A 1 93 ? 4.545 -5.337 -7.903 1.00 98.69 93 PHE A O 1
ATOM 802 N N . SER A 1 94 ? 4.236 -4.642 -10.019 1.00 98.56 94 SER A N 1
ATOM 803 C CA . SER A 1 94 ? 2.805 -4.351 -9.867 1.00 98.56 94 SER A CA 1
ATOM 804 C C . SER A 1 94 ? 1.992 -5.605 -9.519 1.00 98.56 94 SER A C 1
ATOM 806 O O . SER A 1 94 ? 1.119 -5.548 -8.655 1.00 98.56 94 SER A O 1
ATOM 808 N N . GLU A 1 95 ? 2.303 -6.744 -10.143 1.00 98.62 95 GLU A N 1
ATOM 809 C CA . GLU A 1 95 ? 1.704 -8.050 -9.856 1.00 98.62 95 GLU A CA 1
ATOM 810 C C . GLU A 1 95 ? 2.025 -8.521 -8.430 1.00 98.62 95 GLU A C 1
ATOM 812 O O . GLU A 1 95 ? 1.114 -8.873 -7.679 1.00 98.62 95 GLU A O 1
ATOM 817 N N . ASP A 1 96 ? 3.295 -8.477 -8.017 1.00 98.62 96 ASP A N 1
ATOM 818 C CA . ASP A 1 96 ? 3.722 -8.851 -6.663 1.00 98.62 96 ASP A CA 1
ATOM 819 C C . ASP A 1 96 ? 3.042 -7.993 -5.588 1.00 98.62 96 ASP A C 1
ATOM 821 O O . ASP A 1 96 ? 2.627 -8.493 -4.534 1.00 98.62 96 ASP A O 1
ATOM 825 N N . ALA A 1 97 ? 2.932 -6.690 -5.847 1.00 98.62 97 ALA A N 1
ATOM 826 C CA . ALA A 1 97 ? 2.300 -5.748 -4.942 1.00 98.62 97 ALA A CA 1
ATOM 827 C C . ALA A 1 97 ? 0.784 -5.989 -4.851 1.00 98.62 97 ALA A C 1
ATOM 829 O O . ALA A 1 97 ? 0.253 -6.050 -3.741 1.00 98.62 97 ALA A O 1
ATOM 830 N N . LEU A 1 98 ? 0.106 -6.242 -5.978 1.00 98.56 98 LEU A N 1
ATOM 831 C CA . LEU A 1 98 ? -1.308 -6.628 -6.004 1.00 98.56 98 LEU A CA 1
ATOM 832 C C . LEU A 1 98 ? -1.558 -7.948 -5.258 1.00 98.56 98 LEU A C 1
ATOM 834 O O . LEU A 1 98 ? -2.450 -8.028 -4.412 1.00 98.56 98 LEU A O 1
ATOM 838 N N . ASN A 1 99 ? -0.747 -8.975 -5.517 1.00 98.44 99 ASN A N 1
ATOM 839 C CA . ASN A 1 99 ? -0.866 -10.282 -4.866 1.00 98.44 99 ASN A CA 1
ATOM 840 C C . ASN A 1 99 ? -0.618 -10.211 -3.349 1.00 98.44 99 ASN A C 1
ATOM 842 O O . ASN A 1 99 ? -1.087 -11.064 -2.592 1.00 98.44 99 ASN A O 1
ATOM 846 N N . SER A 1 100 ? 0.069 -9.167 -2.881 1.00 98.56 100 SER A N 1
ATOM 847 C CA . SER A 1 100 ? 0.341 -8.944 -1.461 1.00 98.56 100 SER A CA 1
ATOM 848 C C . SER A 1 100 ? -0.803 -8.259 -0.706 1.00 98.56 100 SER A C 1
ATOM 850 O O . SER A 1 100 ? -0.751 -8.212 0.522 1.00 98.56 100 SER A O 1
ATOM 852 N N . VAL A 1 101 ? -1.869 -7.802 -1.378 1.00 98.56 101 VAL A N 1
ATOM 853 C CA . VAL A 1 101 ? -3.023 -7.145 -0.730 1.00 98.56 101 VAL A CA 1
ATOM 854 C C . VAL A 1 101 ? -3.647 -8.026 0.354 1.00 98.56 101 VAL A C 1
ATOM 856 O O . VAL A 1 101 ? -3.868 -7.566 1.476 1.00 98.56 101 VAL A O 1
ATOM 859 N N . ILE A 1 102 ? -3.888 -9.308 0.060 1.00 98.31 102 ILE A N 1
ATOM 860 C CA . ILE A 1 102 ? -4.475 -10.241 1.035 1.00 98.31 102 ILE A CA 1
ATOM 861 C C . ILE A 1 102 ? -3.494 -10.540 2.171 1.00 98.31 102 ILE A C 1
ATOM 863 O O . ILE A 1 102 ? -3.910 -10.572 3.326 1.00 98.31 102 ILE A O 1
ATOM 867 N N . LYS A 1 103 ? -2.194 -10.684 1.880 1.00 98.50 103 LYS A N 1
ATOM 868 C CA . LYS A 1 103 ? -1.163 -10.856 2.917 1.00 98.50 103 LYS A CA 1
ATOM 869 C C . LYS A 1 103 ? -1.114 -9.642 3.854 1.00 98.50 103 LYS A C 1
ATOM 871 O O . LYS A 1 103 ? -1.022 -9.821 5.064 1.00 98.50 103 LYS A O 1
ATOM 876 N N . ALA A 1 104 ? -1.212 -8.428 3.313 1.00 98.62 104 ALA A N 1
ATOM 877 C CA . ALA A 1 104 ? -1.121 -7.187 4.076 1.00 98.62 104 ALA A CA 1
ATOM 878 C C . ALA A 1 104 ? -2.385 -6.891 4.900 1.00 98.62 104 ALA A C 1
ATOM 880 O O . ALA A 1 104 ? -2.274 -6.386 6.012 1.00 98.62 104 ALA A O 1
ATOM 881 N N . TYR A 1 105 ? -3.579 -7.183 4.370 1.00 98.62 105 TYR A N 1
ATOM 882 C CA . TYR A 1 105 ? -4.844 -6.750 4.981 1.00 98.62 105 TYR A CA 1
ATOM 883 C C . TYR A 1 105 ? -5.687 -7.880 5.583 1.00 98.62 105 TYR A C 1
ATOM 885 O O . TYR A 1 105 ? -6.406 -7.654 6.553 1.00 98.62 105 TYR A O 1
ATOM 893 N N . GLY A 1 106 ? -5.592 -9.099 5.048 1.00 98.56 106 GLY A N 1
ATOM 894 C CA . GLY A 1 106 ? -6.356 -10.257 5.519 1.00 98.56 106 GLY A CA 1
ATOM 895 C C . GLY A 1 106 ? -6.150 -10.564 7.008 1.00 98.56 106 GLY A C 1
ATOM 896 O O . GLY A 1 106 ? -7.148 -10.663 7.719 1.00 98.56 106 GLY A O 1
ATOM 897 N N . PRO A 1 107 ? -4.900 -10.649 7.511 1.00 98.56 107 PRO A N 1
ATOM 898 C CA . PRO A 1 107 ? -4.638 -10.891 8.931 1.00 98.56 107 PRO A CA 1
ATOM 899 C C . PRO A 1 107 ? -5.224 -9.820 9.859 1.00 98.56 107 PRO A C 1
ATOM 901 O O . PRO A 1 107 ? -5.770 -10.162 10.900 1.00 98.56 107 PRO A O 1
ATOM 904 N N . ILE A 1 108 ? -5.179 -8.547 9.449 1.00 98.62 108 ILE A N 1
ATOM 905 C CA . ILE A 1 108 ? -5.737 -7.421 10.216 1.00 98.62 108 ILE A CA 1
ATOM 906 C C . ILE A 1 108 ? -7.254 -7.584 10.364 1.00 98.62 108 ILE A C 1
ATOM 908 O O . ILE A 1 108 ? -7.801 -7.434 11.452 1.00 98.62 108 ILE A O 1
ATOM 912 N N . ILE A 1 109 ? -7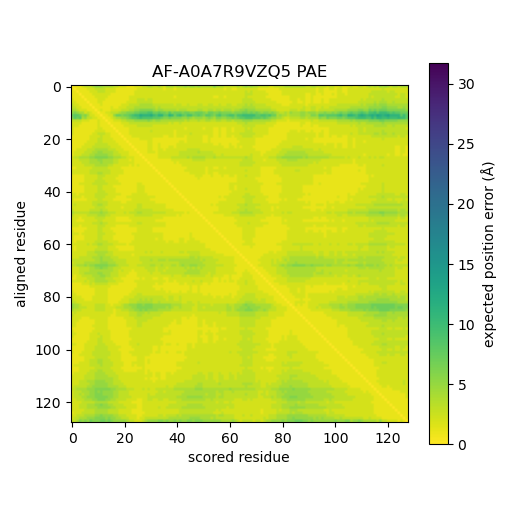.947 -7.927 9.273 1.00 98.44 109 ILE A N 1
ATOM 913 C CA . ILE A 1 109 ? -9.391 -8.181 9.320 1.00 98.44 109 ILE A CA 1
ATOM 914 C C . ILE A 1 109 ? -9.705 -9.398 10.185 1.00 98.44 109 ILE A C 1
ATOM 916 O O . ILE A 1 109 ? -10.602 -9.322 11.016 1.00 98.44 109 ILE A O 1
ATOM 920 N N . GLU A 1 110 ? -8.986 -10.506 10.012 1.00 98.50 110 GLU A N 1
ATOM 921 C CA . GLU A 1 110 ? -9.247 -11.723 10.786 1.00 98.50 110 GLU A CA 1
ATOM 922 C C . GLU A 1 110 ? -9.081 -11.490 12.290 1.00 98.50 110 GLU A C 1
ATOM 924 O O . GLU A 1 110 ? -9.860 -12.020 13.075 1.00 98.50 110 GLU A O 1
ATOM 929 N N . GLN A 1 111 ? -8.111 -10.660 12.674 1.00 98.25 111 GLN A N 1
ATOM 930 C CA . GLN A 1 111 ? -7.845 -10.311 14.062 1.00 98.25 111 GLN A CA 1
ATOM 931 C C . GLN A 1 111 ? -8.916 -9.400 14.676 1.00 98.25 111 GLN A C 1
ATOM 933 O O . GLN A 1 111 ? -9.204 -9.546 15.858 1.00 98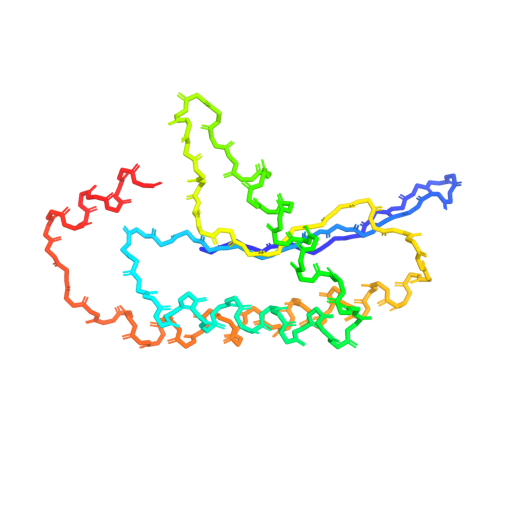.25 111 GLN A O 1
ATOM 938 N N . HIS A 1 112 ? -9.492 -8.481 13.895 1.00 98.06 112 HIS A N 1
ATOM 939 C CA . HIS A 1 112 ? -10.291 -7.366 14.424 1.00 98.06 112 HIS A CA 1
ATOM 940 C C . HIS A 1 112 ? -11.774 -7.371 14.017 1.00 98.06 112 HIS A C 1
ATOM 942 O O . HIS A 1 112 ? -12.543 -6.530 14.479 1.00 98.06 112 HIS A O 1
ATOM 948 N N . LYS A 1 113 ? -12.219 -8.290 13.148 1.00 97.88 113 LYS A N 1
ATOM 949 C CA . LYS A 1 113 ? -13.612 -8.327 12.649 1.00 97.88 113 LYS A CA 1
ATOM 950 C C . LYS A 1 113 ? -14.667 -8.571 13.736 1.00 97.88 113 LYS A C 1
ATOM 952 O O . LYS A 1 113 ? -15.810 -8.163 13.542 1.00 97.88 113 LYS A O 1
ATOM 957 N N . ASP A 1 114 ? -14.285 -9.232 14.828 1.00 98.38 114 ASP A N 1
ATOM 958 C CA . ASP A 1 114 ? -15.175 -9.640 15.924 1.00 98.38 114 ASP A CA 1
ATOM 959 C C . ASP A 1 114 ? -14.949 -8.817 17.207 1.00 98.38 114 ASP A C 1
ATOM 961 O O . ASP A 1 114 ? -15.540 -9.120 18.245 1.00 98.38 114 ASP A O 1
ATOM 965 N N . ASP A 1 115 ? -14.109 -7.777 17.151 1.00 98.06 115 ASP A N 1
ATOM 966 C CA . ASP A 1 115 ? -13.875 -6.893 18.291 1.00 98.06 115 ASP A CA 1
ATOM 967 C C . ASP A 1 115 ? -15.170 -6.177 18.695 1.00 98.06 115 ASP A C 1
ATOM 969 O O . ASP A 1 115 ? -15.902 -5.621 17.867 1.00 98.06 115 ASP A O 1
ATOM 973 N N . GLU A 1 116 ? -15.447 -6.156 19.999 1.00 98.25 116 GLU A N 1
ATOM 974 C CA . GLU A 1 116 ? -16.535 -5.343 20.529 1.00 98.25 116 GLU A CA 1
ATOM 975 C C . GLU A 1 116 ? -16.227 -3.855 20.327 1.00 98.25 116 GLU A C 1
ATOM 977 O O . GLU A 1 116 ? -15.103 -3.396 20.527 1.00 98.25 116 GLU A O 1
ATOM 982 N N . PHE A 1 117 ? -17.255 -3.084 19.976 1.00 98.12 117 PHE A N 1
ATOM 983 C CA . PHE A 1 117 ? -17.161 -1.636 19.857 1.00 98.12 117 PHE A CA 1
ATOM 984 C C . PHE A 1 117 ? -18.338 -0.960 20.557 1.00 98.12 117 PHE A C 1
ATOM 986 O O . PHE A 1 117 ? -19.465 -1.455 20.615 1.00 98.12 117 PHE A O 1
ATOM 993 N N . THR A 1 118 ? -18.0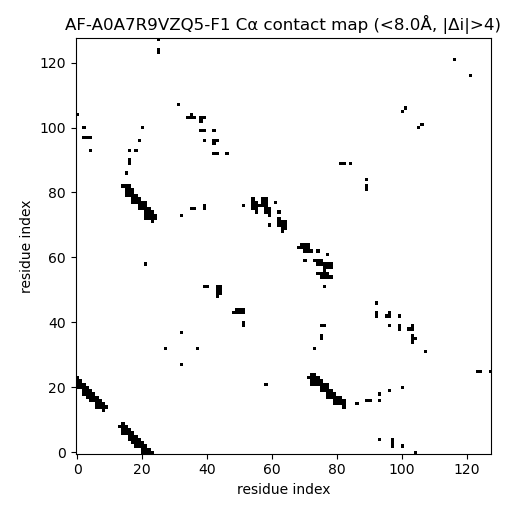76 0.228 21.070 1.00 98.56 118 THR A N 1
ATOM 994 C CA . THR A 1 118 ? -19.052 1.110 21.692 1.00 98.56 118 THR A CA 1
ATOM 995 C C . THR A 1 118 ? -19.752 1.977 20.647 1.00 98.56 118 THR A C 1
ATOM 997 O O . THR A 1 118 ? -19.236 2.253 19.563 1.00 98.56 118 THR A O 1
ATOM 1000 N N . GLN A 1 119 ? -20.925 2.509 21.000 1.00 98.50 119 GLN A N 1
ATOM 1001 C CA . GLN A 1 119 ? -21.640 3.465 20.148 1.00 98.50 119 GLN A CA 1
ATOM 1002 C C . GLN A 1 119 ? -20.788 4.706 19.820 1.00 98.50 119 GLN A C 1
ATOM 1004 O O . GLN A 1 119 ? -20.799 5.183 18.688 1.00 98.50 119 GLN A O 1
ATOM 1009 N N . LYS A 1 120 ? -19.990 5.182 20.785 1.00 98.44 120 LYS A N 1
ATOM 1010 C CA . LYS A 1 120 ? -19.055 6.297 20.582 1.00 98.44 120 LYS A CA 1
ATOM 1011 C C . LYS A 1 120 ? -17.980 5.953 19.550 1.00 98.44 120 LYS A C 1
ATOM 1013 O O . LYS A 1 120 ? -17.595 6.810 18.758 1.00 98.44 120 LYS A O 1
ATOM 1018 N N . GLU A 1 121 ? -17.504 4.710 19.542 1.00 98.31 121 GLU A N 1
ATOM 1019 C CA . GLU A 1 121 ? -16.516 4.275 18.556 1.00 98.31 121 GLU A CA 1
ATOM 1020 C C . GLU A 1 121 ? -17.107 4.165 17.153 1.00 98.31 121 GLU A C 1
ATOM 1022 O O . GLU A 1 121 ? -16.474 4.550 16.167 1.00 98.31 121 GLU A O 1
ATOM 1027 N N . LYS A 1 122 ? -18.374 3.751 17.063 1.00 97.94 122 LYS A N 1
ATOM 1028 C CA . LYS A 1 122 ? -19.120 3.772 15.805 1.00 97.94 122 LYS A CA 1
ATOM 1029 C C . LYS A 1 122 ? -19.324 5.192 15.275 1.00 97.94 122 LYS A C 1
ATOM 1031 O O . LYS A 1 122 ? -19.164 5.427 14.081 1.00 97.94 122 LYS A O 1
ATOM 1036 N N . GLU A 1 123 ? -19.657 6.140 16.144 1.00 98.50 123 GLU A N 1
ATOM 1037 C CA . GLU A 1 123 ? -19.802 7.554 15.779 1.00 98.50 123 GLU A CA 1
ATOM 1038 C C . GLU A 1 123 ? -18.488 8.146 15.272 1.00 98.50 123 GLU A C 1
ATOM 1040 O O . GLU A 1 123 ? -18.481 8.833 14.252 1.00 98.50 123 GLU A O 1
ATOM 1045 N N . TRP A 1 124 ? -17.367 7.828 15.925 1.00 98.06 124 TRP A N 1
ATOM 1046 C CA . TRP A 1 124 ? -16.049 8.222 15.438 1.00 98.06 124 TRP A CA 1
ATOM 1047 C C . TRP A 1 124 ? -15.749 7.631 14.059 1.00 98.06 124 TRP A C 1
ATOM 1049 O O . TRP A 1 124 ? -15.320 8.366 13.173 1.00 98.06 124 TRP A O 1
ATOM 1059 N N . GLN A 1 125 ? -16.036 6.343 13.839 1.00 98.00 125 GLN A N 1
ATOM 1060 C CA . GLN A 1 125 ? -15.871 5.711 12.527 1.00 98.00 125 GLN A CA 1
ATOM 1061 C C . GLN A 1 125 ? -16.649 6.448 11.426 1.00 98.00 125 GLN A C 1
ATOM 1063 O O . GLN A 1 125 ? -16.128 6.585 10.330 1.00 98.00 125 GLN A O 1
ATOM 1068 N N . LEU A 1 126 ? -17.867 6.932 11.697 1.00 97.50 126 LEU A N 1
ATOM 1069 C CA . LEU A 1 126 ? -18.689 7.649 10.709 1.00 97.50 126 LEU A CA 1
ATOM 1070 C C . LEU A 1 126 ? -18.165 9.053 10.363 1.00 97.50 126 LEU A C 1
ATOM 1072 O O . LEU A 1 126 ? -18.556 9.613 9.340 1.00 97.50 126 LEU A O 1
ATOM 1076 N N . ILE A 1 127 ? -17.326 9.637 11.222 1.00 96.19 127 ILE A N 1
ATOM 1077 C CA . ILE A 1 127 ? -16.689 10.942 10.992 1.00 96.19 127 ILE A CA 1
ATOM 1078 C C . ILE A 1 127 ? -15.423 10.797 10.133 1.00 96.19 127 ILE A C 1
ATOM 1080 O O . ILE A 1 127 ? -15.068 11.738 9.414 1.00 96.19 127 ILE A O 1
ATOM 1084 N N . ARG A 1 128 ? -14.728 9.659 10.252 1.00 93.50 128 ARG A N 1
ATOM 1085 C CA . ARG A 1 128 ? -13.476 9.356 9.543 1.00 93.50 128 ARG A CA 1
ATOM 1086 C C . ARG A 1 128 ? -13.726 8.953 8.096 1.00 93.50 128 ARG A C 1
ATOM 1088 O O . ARG A 1 128 ? -12.938 9.434 7.253 1.00 93.50 128 ARG A O 1
#

Foldseek 3Di:
DDWDWDKDADPVGQIAIWIWDFDADLDDDPVLVCLLLVLLCVLCVVLPNCQSVVQQVVQQVVQAPVVVRDGNHNGGGTDISHDPDDPVSVVVSSVSRVVCPCSSCVVVCVVPVPDDDDPVSVVSVVVD

InterPro domains:
  IPR001260 Coproporphyrinogen III oxidase, aerobic [PF01218] (1-128)
  IPR001260 Coproporphyrinogen III oxidase, aerobic [PR00073] (15-37)
  IPR001260 Coproporphyrinogen III oxidase, aerobic [PR00073] (52-81)
  IPR001260 Coproporphyrinogen III oxidase, aerobic [PR00073] (124-128)
  IPR001260 Coproporphyrinogen III oxidase, aerobic [PTHR10755] (1-128)
  IPR018375 Coproporphyrinogen III oxidase, conserved site [PS01021] (56-80)
  IPR036406 Oxygen-dependent coproporphyrinogen III oxidase superfamily [G3DSA:3.40.1500.10] (1-128)
  IPR036406 Oxygen-dependent coproporphyrinogen III oxidase superfamily [SSF102886] (1-128)

Solvent-accessible surface area (backbone atoms only — not comparable to full-atom values): 7280 Å² total; per-residue (Å²): 107,52,74,48,73,50,77,50,76,45,99,84,74,54,58,29,33,34,32,37,39,37,41,53,69,81,68,90,51,71,67,54,51,50,48,33,50,47,47,50,35,58,49,26,52,75,78,35,77,58,46,37,64,53,19,27,56,41,20,56,64,65,45,46,43,73,96,73,76,41,54,74,42,80,29,41,38,29,54,60,80,47,55,94,61,61,68,68,64,55,45,52,50,47,51,53,51,58,68,37,48,55,73,34,45,47,60,52,46,72,72,51,74,82,62,88,78,51,72,69,56,53,53,52,47,75,74,104